Protein AF-A0A2A9N5U0-F1 (afdb_monomer_lite)

Secondary structure (DSSP, 8-state):
-PPPP---TT-S----HHHHHHH--EEETTTTEEE---------------GGGS---------

Radius of gyration: 22.6 Å; chains: 1; bounding box: 25×32×71 Å

pLDDT: mean 74.18, std 18.38, range [37.72, 96.75]

Foldseek 3Di:
DDDDDDDPDPDPDDDDPVNCVQQVWDADPVVRDTHSPGDPPPPPVPVPPPPVPDPDPPDDDDD

Sequence (63 aa):
MEPLVTNLGDKELILGHDWLIMHNPLINWKTGEVKFDWCPTDVEEELDLPDEYTPATKEQQAK

Organism: NCBI:txid703135

Structure (mmCIF, N/CA/C/O backbone):
data_AF-A0A2A9N5U0-F1
#
_entry.id   AF-A0A2A9N5U0-F1
#
loop_
_atom_site.group_PDB
_atom_site.id
_atom_site.type_symbol
_atom_site.label_atom_id
_atom_site.label_alt_id
_atom_site.label_comp_id
_atom_site.label_asym_id
_atom_site.label_entity_id
_atom_site.label_seq_id
_atom_site.pdbx_PDB_ins_code
_atom_site.Cartn_x
_atom_site.Cartn_y
_atom_site.Cartn_z
_atom_site.occupancy
_atom_site.B_iso_or_equiv
_atom_site.auth_seq_id
_atom_site.auth_comp_id
_atom_site.auth_asym_id
_atom_site.auth_atom_id
_atom_site.pdbx_PDB_model_num
ATOM 1 N N . MET A 1 1 ? -0.742 -20.913 -16.399 1.00 66.75 1 MET A N 1
ATOM 2 C CA . MET A 1 1 ? -0.489 -20.248 -15.107 1.00 66.75 1 MET A CA 1
ATOM 3 C C . MET A 1 1 ? -1.677 -20.573 -14.225 1.00 66.75 1 MET A C 1
ATOM 5 O O . MET A 1 1 ? -2.794 -20.292 -14.636 1.00 66.75 1 MET A O 1
ATOM 9 N N . GLU A 1 2 ? -1.461 -21.272 -13.115 1.00 77.94 2 GLU A N 1
ATOM 10 C CA . GLU A 1 2 ? -2.534 -21.604 -12.171 1.00 77.94 2 GLU A CA 1
ATOM 11 C C . GLU A 1 2 ? -2.649 -20.477 -11.133 1.00 77.94 2 GLU A C 1
ATOM 13 O O . GLU A 1 2 ? -1.614 -19.991 -10.667 1.00 77.94 2 GLU A O 1
ATOM 18 N N . PRO A 1 3 ? -3.863 -20.010 -10.793 1.00 77.12 3 PRO A N 1
ATOM 19 C CA . PRO A 1 3 ? -4.039 -18.958 -9.800 1.00 77.12 3 PRO A CA 1
ATOM 20 C C . PRO A 1 3 ? -3.726 -19.489 -8.397 1.00 77.12 3 PRO A C 1
ATOM 22 O O . PRO A 1 3 ? -4.252 -20.520 -7.978 1.00 77.12 3 PRO A O 1
ATOM 25 N N . LEU A 1 4 ? -2.897 -18.761 -7.647 1.00 82.69 4 LEU A N 1
ATOM 26 C CA . LEU A 1 4 ? -2.647 -19.053 -6.239 1.00 82.69 4 LEU A CA 1
ATOM 27 C C . LEU A 1 4 ? -3.746 -18.395 -5.394 1.00 82.69 4 LEU A C 1
ATOM 29 O O . LEU A 1 4 ? -3.889 -17.173 -5.404 1.00 82.69 4 LEU A O 1
ATOM 33 N N . VAL A 1 5 ? -4.525 -19.198 -4.669 1.00 85.50 5 VAL A N 1
ATOM 34 C CA . VAL A 1 5 ? -5.584 -18.707 -3.775 1.00 85.50 5 VAL A CA 1
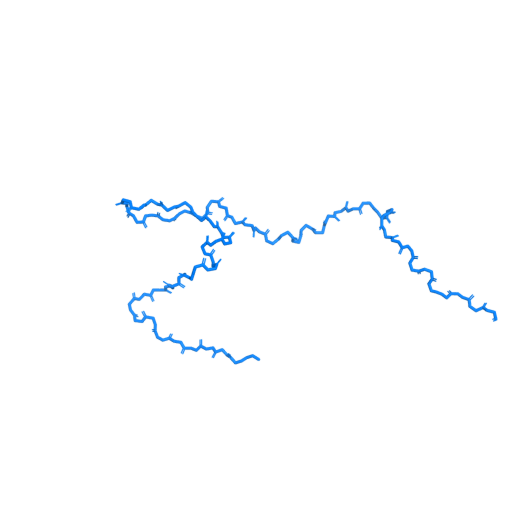ATOM 35 C C . VAL A 1 5 ? -5.099 -18.797 -2.332 1.00 85.50 5 VAL A C 1
ATOM 37 O O . VAL A 1 5 ? -4.756 -19.876 -1.854 1.00 85.50 5 VAL A O 1
ATOM 40 N N . THR A 1 6 ? -5.105 -17.663 -1.635 1.00 89.12 6 THR A N 1
ATOM 41 C CA . THR A 1 6 ? -4.743 -17.542 -0.216 1.00 89.12 6 THR A CA 1
ATOM 42 C C . THR A 1 6 ? -5.882 -16.866 0.538 1.00 89.12 6 THR A C 1
ATOM 44 O O . THR A 1 6 ? -6.553 -15.990 0.002 1.00 89.12 6 THR A O 1
ATOM 47 N N . ASN A 1 7 ? -6.106 -17.269 1.789 1.00 91.31 7 ASN A N 1
ATOM 48 C CA . ASN A 1 7 ? -7.075 -16.633 2.678 1.00 91.31 7 ASN A CA 1
ATOM 49 C C . ASN A 1 7 ? -6.455 -15.383 3.334 1.00 91.31 7 ASN A C 1
ATOM 51 O O . ASN A 1 7 ? -5.429 -15.497 4.003 1.00 91.31 7 ASN A O 1
ATOM 55 N N . LEU A 1 8 ? -7.078 -14.213 3.156 1.00 91.56 8 LEU A N 1
ATOM 56 C CA . LEU A 1 8 ? -6.627 -12.935 3.728 1.00 91.56 8 LEU A CA 1
ATOM 57 C C . LEU A 1 8 ? -7.168 -12.670 5.150 1.00 91.56 8 LEU A C 1
ATOM 59 O O . LEU A 1 8 ? -6.767 -11.699 5.792 1.00 91.56 8 LEU A O 1
ATOM 63 N N . GLY A 1 9 ? -8.061 -13.518 5.664 1.00 92.88 9 GLY A N 1
ATOM 64 C CA . GLY A 1 9 ? -8.708 -13.322 6.958 1.00 92.88 9 GLY A CA 1
ATOM 65 C C . GLY A 1 9 ? -9.678 -12.141 6.938 1.00 92.88 9 GLY A C 1
ATOM 66 O O . GLY A 1 9 ? -10.630 -12.127 6.166 1.00 92.88 9 GLY A O 1
ATOM 67 N N . ASP A 1 10 ? -9.444 -11.163 7.809 1.00 94.00 10 ASP A N 1
ATOM 68 C CA . ASP A 1 10 ? -10.235 -9.934 7.948 1.00 94.00 10 ASP A CA 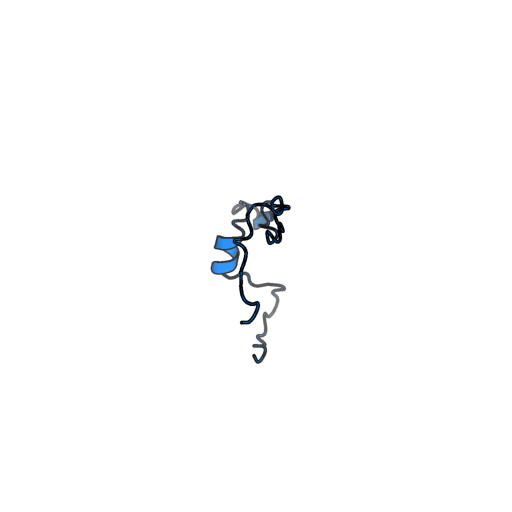1
ATOM 69 C C . ASP A 1 10 ? -9.743 -8.788 7.045 1.00 94.00 10 ASP A C 1
ATOM 71 O O . ASP A 1 10 ? -10.244 -7.667 7.134 1.00 94.00 10 ASP A O 1
ATOM 75 N N . LYS A 1 11 ? -8.727 -9.038 6.211 1.00 89.19 11 LYS A N 1
ATOM 76 C CA . LYS A 1 11 ? -8.136 -8.039 5.318 1.00 89.19 11 LYS A CA 1
ATOM 77 C C . LYS A 1 11 ? -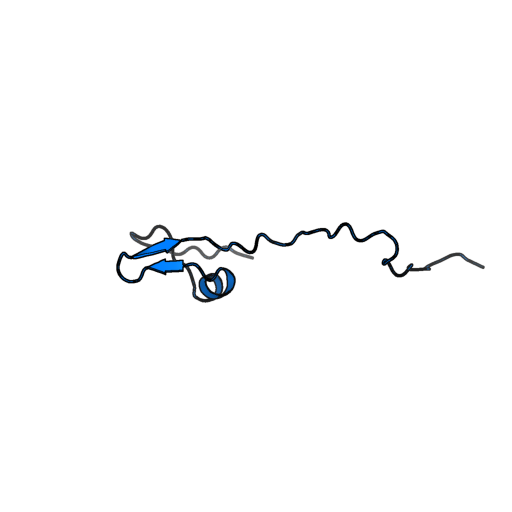8.737 -8.140 3.924 1.00 89.19 11 LYS A C 1
ATOM 79 O O . LYS A 1 11 ? -8.871 -9.223 3.368 1.00 89.19 11 LYS A O 1
ATOM 84 N N . GLU A 1 12 ? -9.032 -6.985 3.344 1.00 86.06 12 GLU A N 1
ATOM 85 C CA . GLU A 1 12 ? -9.561 -6.891 1.981 1.00 86.06 12 GLU A CA 1
ATOM 86 C C . GLU A 1 12 ? -8.449 -6.970 0.924 1.00 86.06 12 GLU A C 1
ATOM 88 O O . GLU A 1 12 ? -8.671 -7.476 -0.172 1.00 86.06 12 GLU A O 1
ATOM 93 N N . LEU A 1 13 ? -7.239 -6.498 1.253 1.00 87.19 13 LEU A N 1
ATOM 94 C CA . LEU A 1 13 ? -6.114 -6.409 0.323 1.00 87.19 13 LEU A CA 1
ATOM 95 C C . LEU A 1 13 ? -4.770 -6.435 1.064 1.00 87.19 13 LEU A C 1
ATOM 97 O O . LEU A 1 13 ? -4.625 -5.839 2.132 1.00 87.19 13 LEU A O 1
ATOM 101 N N . ILE A 1 14 ? -3.771 -7.091 0.468 1.00 88.81 14 ILE A N 1
ATOM 102 C CA . ILE A 1 14 ? -2.365 -7.017 0.883 1.00 88.81 14 ILE A CA 1
ATOM 103 C C . ILE A 1 14 ? -1.561 -6.507 -0.309 1.00 88.81 14 ILE A C 1
ATOM 105 O O . ILE A 1 14 ? -1.559 -7.125 -1.371 1.00 88.81 14 ILE A O 1
ATOM 109 N N . LEU A 1 15 ? -0.870 -5.385 -0.121 1.00 89.00 15 LEU A N 1
ATOM 110 C CA . LEU A 1 15 ? 0.022 -4.814 -1.123 1.00 89.00 15 LEU A CA 1
ATOM 111 C C . LEU A 1 15 ? 1.460 -5.225 -0.810 1.00 89.00 15 LEU A C 1
ATOM 113 O O . LEU A 1 15 ? 1.948 -5.031 0.303 1.00 89.00 15 LEU A O 1
ATOM 117 N N . GLY A 1 16 ? 2.118 -5.828 -1.798 1.00 90.56 16 GLY A N 1
ATOM 118 C CA . GLY A 1 16 ? 3.520 -6.218 -1.707 1.00 90.56 16 GLY A CA 1
ATOM 119 C C . GLY A 1 16 ? 4.473 -5.035 -1.876 1.00 90.56 16 GLY A C 1
ATOM 120 O O . GLY A 1 16 ? 4.091 -3.949 -2.308 1.00 90.56 16 GLY A O 1
ATOM 121 N N . HIS A 1 17 ? 5.748 -5.274 -1.577 1.00 90.94 17 HIS A N 1
ATOM 122 C CA . HIS A 1 17 ? 6.800 -4.267 -1.706 1.00 90.94 17 HIS A CA 1
ATOM 123 C C . HIS A 1 17 ? 7.017 -3.812 -3.157 1.00 90.94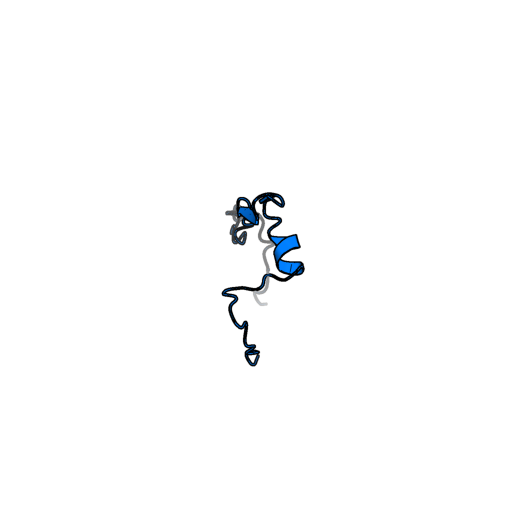 17 HIS A C 1
ATOM 125 O O . HIS A 1 17 ? 7.166 -2.621 -3.407 1.00 90.94 17 HIS A O 1
ATOM 131 N N . ASP A 1 18 ? 6.959 -4.738 -4.116 1.00 89.50 18 ASP A N 1
ATOM 132 C CA . ASP A 1 18 ? 7.149 -4.428 -5.539 1.00 89.50 18 ASP A CA 1
ATOM 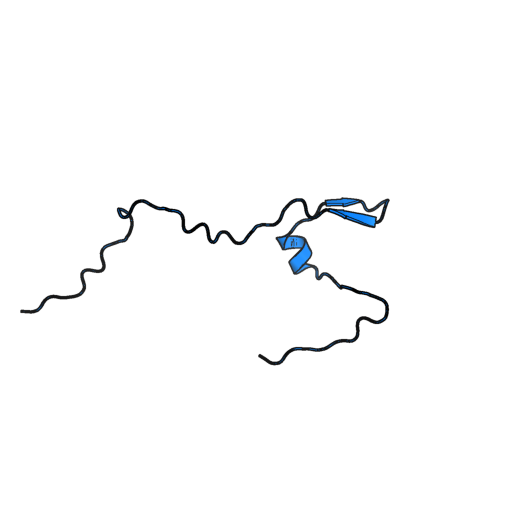133 C C . ASP A 1 18 ? 6.082 -3.453 -6.052 1.00 89.50 18 ASP A C 1
ATOM 135 O O . ASP A 1 18 ? 6.388 -2.498 -6.765 1.00 89.50 18 ASP A O 1
ATOM 139 N N . TRP A 1 19 ? 4.836 -3.644 -5.608 1.00 88.38 19 TRP A N 1
ATOM 140 C CA . TRP A 1 19 ? 3.732 -2.739 -5.916 1.00 88.38 19 TRP A CA 1
ATOM 141 C C . TRP A 1 19 ? 3.979 -1.340 -5.323 1.00 88.38 19 TRP A C 1
ATOM 143 O O . TRP A 1 19 ? 3.791 -0.334 -6.006 1.00 88.38 19 TRP A O 1
ATOM 153 N N . LEU A 1 20 ? 4.470 -1.261 -4.079 1.00 88.62 20 LEU A N 1
ATOM 154 C CA . LEU A 1 20 ? 4.792 0.013 -3.423 1.00 88.62 20 LEU A CA 1
ATOM 155 C C . LEU A 1 20 ? 5.923 0.770 -4.127 1.00 88.62 20 LEU A C 1
ATOM 157 O O . LEU A 1 20 ? 5.842 1.990 -4.233 1.00 88.62 20 LEU A O 1
ATOM 161 N N . ILE A 1 21 ? 6.953 0.075 -4.619 1.00 87.88 21 ILE A N 1
ATOM 162 C CA . ILE A 1 21 ? 8.036 0.704 -5.390 1.00 87.88 21 ILE A CA 1
ATOM 163 C C . ILE A 1 21 ? 7.494 1.287 -6.697 1.00 87.88 21 ILE A C 1
ATOM 165 O O . ILE A 1 21 ? 7.820 2.421 -7.040 1.00 87.88 21 ILE A O 1
ATOM 169 N N . MET A 1 22 ? 6.684 0.512 -7.421 1.00 86.06 22 MET A N 1
ATOM 170 C CA . MET A 1 22 ? 6.175 0.896 -8.738 1.00 86.06 22 MET A CA 1
ATOM 171 C C . MET A 1 22 ? 5.262 2.121 -8.670 1.00 86.06 22 MET A C 1
ATOM 173 O O . MET A 1 22 ? 5.391 3.035 -9.481 1.00 86.06 22 MET A O 1
ATOM 177 N N . HIS A 1 23 ? 4.349 2.140 -7.701 1.00 85.75 23 HIS A N 1
ATOM 178 C CA . HIS A 1 23 ? 3.332 3.186 -7.601 1.00 85.75 23 HIS A CA 1
ATOM 179 C C . HIS A 1 23 ? 3.717 4.332 -6.662 1.00 85.75 23 HIS A C 1
ATOM 181 O O . HIS A 1 23 ? 3.123 5.402 -6.749 1.00 85.75 23 HIS A O 1
ATOM 187 N N . ASN A 1 24 ? 4.694 4.123 -5.771 1.00 89.00 24 ASN A N 1
ATOM 188 C CA . ASN A 1 24 ? 5.219 5.109 -4.821 1.00 89.00 24 ASN A CA 1
ATOM 189 C C . ASN A 1 24 ? 4.134 6.040 -4.224 1.00 89.00 24 ASN A C 1
ATOM 191 O O . ASN A 1 24 ? 4.217 7.265 -4.368 1.00 89.00 24 ASN A O 1
ATOM 195 N N . PRO A 1 25 ? 3.079 5.479 -3.600 1.00 91.25 25 PRO A N 1
ATOM 196 C CA . PRO A 1 25 ? 1.954 6.268 -3.115 1.00 91.25 25 PRO A CA 1
ATOM 197 C C . PRO A 1 25 ? 2.374 7.188 -1.965 1.00 91.25 25 PRO A C 1
ATOM 199 O O . PRO A 1 25 ? 3.318 6.907 -1.220 1.00 91.25 25 PRO A O 1
ATOM 202 N N . LEU A 1 26 ? 1.612 8.258 -1.741 1.00 92.12 26 LEU A N 1
ATOM 203 C CA . LEU A 1 26 ? 1.799 9.084 -0.552 1.00 92.12 26 LEU A CA 1
ATOM 204 C C . LEU A 1 26 ? 1.146 8.402 0.651 1.00 92.12 26 LEU A C 1
ATOM 206 O O . LEU A 1 26 ? -0.070 8.228 0.701 1.00 92.12 26 LEU A O 1
ATOM 210 N N . ILE A 1 27 ? 1.961 8.040 1.642 1.00 91.81 27 ILE A N 1
ATOM 211 C CA . ILE A 1 27 ? 1.503 7.386 2.871 1.00 91.81 27 ILE A CA 1
ATOM 212 C C . ILE A 1 27 ? 1.631 8.355 4.042 1.00 91.81 27 ILE A C 1
ATOM 214 O O . ILE A 1 27 ? 2.730 8.778 4.414 1.00 91.81 27 ILE A O 1
ATOM 218 N N . ASN A 1 28 ? 0.504 8.678 4.672 1.00 94.81 28 ASN A N 1
ATOM 219 C CA . ASN A 1 28 ? 0.490 9.375 5.947 1.00 94.81 28 ASN A CA 1
ATOM 220 C C . ASN A 1 28 ? 0.594 8.361 7.090 1.00 94.81 28 ASN A C 1
ATOM 222 O O . ASN A 1 28 ? -0.405 7.847 7.588 1.00 94.81 28 ASN A O 1
ATOM 226 N N . TRP A 1 29 ? 1.814 8.123 7.567 1.00 94.00 29 TRP A N 1
ATOM 227 C CA . TRP A 1 29 ? 2.090 7.172 8.651 1.00 94.00 29 TRP A CA 1
ATOM 228 C C . TRP A 1 29 ? 1.436 7.518 9.995 1.00 94.00 29 TRP A C 1
ATOM 230 O O . TRP A 1 29 ? 1.344 6.658 10.867 1.00 94.00 29 TRP A O 1
ATOM 240 N N . LYS A 1 30 ? 0.983 8.764 10.190 1.00 96.75 30 LYS A N 1
ATOM 241 C CA . LYS A 1 30 ? 0.309 9.189 11.424 1.00 96.75 30 LYS A CA 1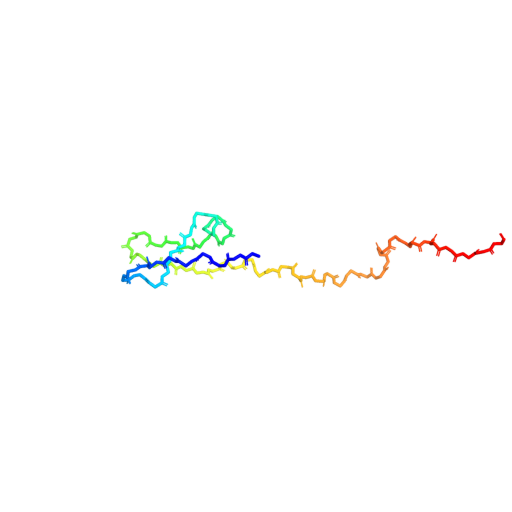
ATOM 242 C C . LYS A 1 30 ? -1.180 8.843 11.416 1.00 96.75 30 LYS A C 1
ATOM 244 O O . LYS A 1 30 ? -1.720 8.521 12.469 1.00 96.75 30 LYS A O 1
ATOM 249 N N . THR A 1 31 ? -1.844 8.952 10.265 1.00 96.69 31 THR A N 1
ATOM 250 C CA . THR A 1 31 ? -3.288 8.681 10.128 1.00 96.69 31 THR A CA 1
ATOM 251 C C . THR A 1 31 ? -3.589 7.312 9.523 1.00 96.69 31 THR A C 1
ATOM 253 O O . THR A 1 31 ? -4.709 6.833 9.662 1.00 96.69 31 THR A O 1
ATOM 256 N N . GLY A 1 32 ? -2.611 6.687 8.865 1.00 90.12 32 GLY A N 1
ATOM 257 C CA . GLY A 1 32 ? -2.798 5.467 8.080 1.00 90.12 32 GLY A CA 1
ATOM 258 C C . GLY A 1 32 ? -3.428 5.708 6.704 1.00 90.12 32 GLY A C 1
ATOM 259 O O . GLY A 1 32 ? -3.816 4.753 6.042 1.00 90.12 32 GLY A O 1
ATOM 260 N N . GLU A 1 33 ? -3.551 6.964 6.268 1.00 92.50 33 GLU A N 1
ATOM 261 C CA . GLU A 1 33 ? -4.119 7.302 4.961 1.00 92.50 33 GLU A CA 1
ATOM 262 C C . GLU A 1 33 ? -3.102 7.035 3.844 1.00 92.50 33 GLU A C 1
ATOM 264 O O . GLU A 1 33 ? -1.937 7.427 3.948 1.00 92.50 33 GLU A O 1
ATOM 269 N N . VAL A 1 34 ? -3.556 6.396 2.766 1.00 89.56 34 VAL A N 1
ATOM 270 C CA . VAL A 1 34 ? -2.762 6.121 1.563 1.00 89.56 34 VAL A CA 1
ATOM 271 C C . VAL A 1 34 ? -3.421 6.818 0.383 1.00 89.56 34 VAL A C 1
ATOM 273 O O . VAL A 1 34 ? -4.614 6.626 0.140 1.00 89.56 34 VAL A O 1
ATOM 276 N N . LYS A 1 35 ? -2.648 7.621 -0.347 1.00 90.25 35 LYS A N 1
ATOM 277 C CA . LYS A 1 35 ? -3.105 8.339 -1.536 1.00 90.25 35 LYS A CA 1
ATOM 278 C C . LYS A 1 35 ? -2.375 7.855 -2.782 1.00 90.25 35 LYS A C 1
ATOM 280 O O . LYS A 1 35 ? -1.145 7.804 -2.821 1.00 90.25 35 LYS A O 1
ATOM 285 N N . PHE A 1 36 ? -3.158 7.507 -3.795 1.00 85.19 36 PHE A N 1
ATOM 286 C CA . PHE A 1 36 ? -2.704 6.970 -5.077 1.00 85.19 36 PHE A CA 1
ATOM 287 C C . PHE A 1 36 ? -2.592 8.107 -6.096 1.00 85.19 36 PHE A C 1
ATOM 289 O O . PHE A 1 36 ? -3.305 8.144 -7.094 1.00 85.19 36 PHE A O 1
ATOM 296 N N . ASP A 1 37 ? -1.731 9.076 -5.796 1.00 76.56 37 ASP A N 1
ATOM 297 C CA . ASP A 1 37 ? -1.636 10.321 -6.573 1.00 76.56 37 ASP A CA 1
ATOM 298 C C . ASP A 1 37 ? -0.797 10.151 -7.848 1.00 76.56 37 ASP A C 1
ATOM 300 O O . ASP A 1 37 ? -0.872 10.960 -8.772 1.00 76.56 37 ASP A O 1
ATOM 304 N N . TRP A 1 38 ? -0.009 9.076 -7.897 1.00 69.50 38 TRP A N 1
ATOM 305 C CA . TRP A 1 38 ? 0.790 8.656 -9.036 1.00 69.50 38 TRP A CA 1
ATOM 306 C C . TRP A 1 38 ? 0.395 7.234 -9.413 1.00 69.50 38 TRP A C 1
ATOM 308 O O . TRP A 1 38 ? 0.748 6.261 -8.751 1.00 69.50 38 TRP A O 1
ATOM 318 N N . CYS A 1 39 ? -0.358 7.114 -10.497 1.00 67.88 39 CYS A N 1
ATOM 319 C CA . CYS A 1 39 ? -0.391 5.877 -11.248 1.00 67.88 39 CYS A CA 1
ATOM 320 C C . CYS A 1 39 ? 0.466 6.130 -12.486 1.00 67.88 39 CYS A C 1
ATOM 322 O O . CYS A 1 39 ? 0.115 7.028 -13.257 1.00 67.88 39 CYS A O 1
ATOM 324 N N . PRO A 1 40 ? 1.573 5.399 -12.701 1.00 63.91 40 PRO A N 1
ATOM 325 C CA . PRO A 1 40 ? 2.041 5.209 -14.056 1.00 63.91 40 PRO A CA 1
ATOM 326 C C . PRO A 1 40 ? 0.922 4.432 -14.747 1.00 63.91 40 PRO A C 1
ATOM 328 O O . PRO A 1 40 ? 0.876 3.209 -14.688 1.00 63.91 40 PRO A O 1
ATOM 331 N N . THR A 1 41 ? -0.062 5.146 -15.300 1.00 61.75 41 THR A N 1
ATOM 332 C CA . THR A 1 41 ? -0.918 4.572 -16.331 1.00 61.75 41 THR A CA 1
ATOM 333 C C . THR A 1 41 ? 0.056 3.983 -17.327 1.00 61.75 41 THR A C 1
ATOM 335 O O . THR A 1 41 ? 0.984 4.698 -17.721 1.00 61.75 41 THR A O 1
ATOM 338 N N . ASP A 1 42 ? -0.089 2.695 -17.637 1.00 52.09 42 ASP A N 1
ATOM 339 C CA . ASP A 1 42 ? 0.686 2.057 -18.686 1.00 52.09 42 ASP A CA 1
ATOM 340 C C . ASP A 1 42 ? 0.740 3.041 -19.847 1.00 52.09 42 ASP A C 1
ATOM 342 O O . ASP A 1 42 ? -0.288 3.415 -20.417 1.00 52.09 42 ASP A O 1
ATOM 346 N N . VAL A 1 43 ? 1.938 3.554 -20.117 1.00 53.03 43 VAL A N 1
ATOM 347 C CA . VAL A 1 43 ? 2.229 4.254 -21.355 1.00 53.03 43 VAL A CA 1
ATOM 348 C C . VAL A 1 43 ? 2.169 3.184 -22.444 1.00 53.03 43 VAL A C 1
ATOM 350 O O . VAL A 1 43 ? 3.176 2.796 -23.016 1.00 53.03 43 VAL A O 1
ATOM 353 N N . GLU A 1 44 ? 0.956 2.735 -22.756 1.00 54.25 44 GLU A N 1
ATOM 354 C CA . GLU A 1 44 ? 0.505 2.622 -24.136 1.00 54.25 44 GLU A CA 1
ATOM 355 C C . GLU A 1 44 ? 0.200 4.043 -24.633 1.00 54.25 44 GLU A C 1
ATOM 357 O O . GLU A 1 44 ? -0.845 4.340 -25.200 1.00 54.25 44 GLU A O 1
ATOM 362 N N . GLU A 1 45 ? 1.136 4.966 -24.410 1.00 52.62 45 GLU A N 1
ATOM 363 C CA . GLU A 1 45 ? 1.348 5.996 -25.397 1.00 52.62 45 GLU A CA 1
ATOM 364 C C . GLU A 1 45 ? 1.922 5.201 -26.573 1.00 52.62 45 GLU A C 1
ATOM 366 O O . GLU A 1 45 ? 3.132 4.982 -26.682 1.00 52.62 45 GLU A O 1
ATOM 371 N N . GLU A 1 46 ? 1.033 4.685 -27.431 1.00 58.69 46 GLU A N 1
ATOM 372 C CA . GLU A 1 46 ? 1.313 4.714 -28.859 1.00 58.69 46 GLU A CA 1
ATOM 373 C C . GLU A 1 46 ? 1.669 6.178 -29.102 1.00 58.69 46 GLU A C 1
ATOM 375 O O . GLU A 1 46 ? 0.811 7.042 -29.259 1.00 58.69 46 GLU A O 1
ATOM 380 N N . LEU A 1 47 ? 2.952 6.498 -28.926 1.00 60.62 47 LEU A N 1
ATOM 381 C CA . LEU A 1 47 ? 3.485 7.763 -29.354 1.00 60.62 47 LEU A CA 1
ATOM 382 C C . LEU A 1 47 ? 3.056 7.807 -30.813 1.00 60.62 47 LEU A C 1
ATOM 384 O O . LEU A 1 47 ? 3.485 6.943 -31.583 1.00 60.62 47 LEU A O 1
ATOM 388 N N . ASP A 1 48 ? 2.189 8.759 -31.163 1.00 60.06 48 ASP A N 1
ATOM 389 C CA . ASP A 1 48 ? 1.905 9.156 -32.540 1.00 60.06 48 ASP A CA 1
ATOM 390 C C . ASP A 1 48 ? 3.220 9.708 -33.117 1.00 60.06 48 ASP A C 1
ATOM 392 O O . ASP A 1 48 ? 3.400 10.906 -33.353 1.00 60.06 48 ASP A O 1
ATOM 396 N N . LEU A 1 49 ? 4.221 8.838 -33.240 1.00 68.50 49 LEU A N 1
ATOM 397 C CA . LEU A 1 49 ? 5.468 9.127 -33.893 1.00 68.50 49 LEU A CA 1
ATOM 398 C C . LEU A 1 49 ? 5.091 9.295 -35.358 1.00 68.50 49 LEU A C 1
ATOM 400 O O . LEU A 1 49 ? 4.444 8.409 -35.920 1.00 68.50 49 LEU A O 1
ATOM 404 N N . PRO A 1 50 ? 5.473 10.410 -35.995 1.00 63.16 50 PRO A N 1
ATOM 405 C CA . PRO A 1 50 ? 5.281 10.534 -37.426 1.00 63.16 50 PRO A CA 1
ATOM 406 C C . PRO A 1 50 ? 5.934 9.325 -38.107 1.00 63.16 50 PRO A C 1
ATOM 408 O O . PRO A 1 50 ? 7.039 8.926 -37.726 1.00 63.16 50 PRO A O 1
ATOM 411 N N . ASP A 1 51 ? 5.252 8.771 -39.116 1.00 57.66 51 ASP A N 1
ATOM 412 C CA . ASP A 1 51 ? 5.590 7.547 -39.875 1.00 57.66 51 ASP A CA 1
ATOM 413 C C . ASP A 1 51 ? 7.047 7.462 -40.384 1.00 57.66 51 ASP A C 1
ATOM 415 O O . ASP A 1 51 ? 7.503 6.432 -40.881 1.00 57.66 51 ASP A O 1
ATOM 419 N N . GLU A 1 52 ? 7.800 8.550 -40.264 1.00 55.78 52 GLU A N 1
ATOM 420 C CA . GLU A 1 52 ? 9.172 8.723 -40.713 1.00 55.78 52 GLU A CA 1
ATOM 421 C C . GLU A 1 52 ? 10.213 7.885 -39.956 1.00 55.78 52 GLU A C 1
ATOM 423 O O . GLU A 1 52 ? 11.323 7.729 -40.466 1.00 55.78 52 GLU A O 1
ATOM 428 N N . TYR A 1 53 ? 9.899 7.326 -38.777 1.00 59.72 53 TYR A N 1
ATOM 429 C CA . TYR A 1 53 ? 10.884 6.568 -37.984 1.00 59.72 53 TYR A CA 1
ATOM 430 C C . TYR A 1 53 ? 10.731 5.038 -38.015 1.00 59.72 53 TYR A C 1
ATOM 432 O O . TYR A 1 53 ? 11.471 4.333 -37.328 1.00 59.72 53 TYR A O 1
ATOM 440 N N . THR A 1 54 ? 9.861 4.465 -38.850 1.00 54.31 54 THR A N 1
ATOM 441 C CA . THR A 1 54 ? 9.964 3.018 -39.107 1.00 54.31 54 THR A CA 1
ATOM 442 C C . THR A 1 54 ? 11.149 2.752 -40.053 1.00 54.31 54 THR A C 1
ATOM 444 O O . THR A 1 54 ? 11.146 3.226 -41.193 1.00 54.31 54 THR A O 1
ATOM 447 N N . PRO A 1 55 ? 12.210 2.020 -39.644 1.00 43.41 55 PRO A N 1
ATOM 448 C CA . PRO A 1 55 ? 13.230 1.608 -40.593 1.00 43.41 55 PRO A CA 1
ATOM 449 C C . PRO A 1 55 ? 12.574 0.609 -41.541 1.00 43.41 55 PRO A C 1
ATOM 451 O O . PRO A 1 55 ? 12.231 -0.501 -41.142 1.00 43.41 55 PRO A O 1
ATOM 454 N N . ALA A 1 56 ? 12.367 1.032 -42.789 1.00 46.75 56 ALA A N 1
ATOM 455 C CA . ALA A 1 56 ? 11.779 0.216 -43.837 1.00 46.75 56 ALA A CA 1
ATOM 456 C C . ALA A 1 56 ? 12.440 -1.171 -43.875 1.00 46.75 56 ALA A C 1
ATOM 458 O O . ALA A 1 56 ? 13.574 -1.325 -44.341 1.00 46.75 56 ALA A O 1
ATOM 459 N N . THR A 1 57 ? 11.707 -2.194 -43.438 1.00 43.34 57 THR A N 1
ATOM 460 C CA . THR A 1 57 ? 11.964 -3.584 -43.799 1.00 43.34 57 THR A CA 1
ATOM 461 C C . THR A 1 57 ? 11.739 -3.704 -45.299 1.00 43.34 57 THR A C 1
ATOM 463 O O . THR A 1 57 ? 10.654 -4.016 -45.781 1.00 43.34 57 THR A O 1
ATOM 466 N N . LYS A 1 58 ? 12.786 -3.427 -46.079 1.00 42.44 58 LYS A N 1
ATOM 467 C CA . LYS A 1 58 ? 12.843 -3.855 -47.475 1.00 42.44 58 LYS A CA 1
ATOM 468 C C . LYS A 1 58 ? 13.188 -5.336 -47.508 1.00 42.44 58 LYS A C 1
ATOM 470 O O . LYS A 1 58 ? 14.308 -5.715 -47.837 1.00 42.44 58 LYS A O 1
ATOM 475 N N . GLU A 1 59 ? 12.200 -6.163 -47.191 1.00 50.44 59 GLU A N 1
ATOM 476 C CA . GLU A 1 59 ? 12.149 -7.518 -47.712 1.00 50.44 59 GLU A CA 1
ATOM 477 C C . GLU A 1 59 ? 11.272 -7.550 -48.968 1.00 50.44 59 GLU A C 1
ATOM 479 O O . GLU A 1 59 ? 10.106 -7.173 -48.959 1.00 50.44 59 GLU A O 1
ATOM 484 N N . GLN A 1 60 ? 11.907 -8.057 -50.029 1.00 43.22 60 GLN A N 1
ATOM 485 C CA . GLN A 1 60 ? 11.346 -8.657 -51.240 1.00 43.22 60 GLN A CA 1
ATOM 486 C C . GLN A 1 60 ? 10.872 -7.722 -52.363 1.00 43.22 60 GLN A C 1
ATOM 488 O O . GLN A 1 60 ? 9.816 -7.104 -52.308 1.00 43.22 60 GLN A O 1
ATOM 493 N N . GLN A 1 61 ? 11.593 -7.797 -53.489 1.00 37.72 61 GLN A N 1
ATOM 494 C CA . GLN A 1 61 ? 11.006 -8.367 -54.705 1.00 37.72 61 GLN A CA 1
ATOM 495 C C . GLN A 1 61 ? 12.085 -8.918 -55.653 1.00 37.72 61 GLN A C 1
ATOM 497 O O . GLN A 1 61 ? 12.977 -8.210 -56.109 1.00 37.72 61 GLN A O 1
ATOM 502 N N . ALA A 1 62 ? 11.967 -10.231 -55.854 1.00 44.03 62 ALA A N 1
ATOM 503 C CA . ALA A 1 62 ? 12.396 -11.088 -56.954 1.00 44.03 62 ALA A CA 1
ATOM 504 C C . ALA A 1 62 ? 13.220 -10.485 -58.110 1.00 44.03 62 ALA A C 1
ATOM 506 O O . ALA A 1 62 ? 12.771 -9.587 -58.824 1.00 44.03 62 ALA A O 1
ATOM 507 N N . LYS A 1 63 ? 14.331 -11.160 -58.419 1.00 40.94 63 LYS A N 1
ATOM 508 C CA . LYS A 1 63 ? 14.671 -11.513 -59.798 1.00 40.94 63 LYS A CA 1
ATOM 509 C C . LYS A 1 63 ? 15.253 -12.919 -59.847 1.00 40.94 63 LYS A C 1
ATOM 511 O O . LYS A 1 63 ? 16.056 -13.234 -58.943 1.00 40.94 63 LYS A O 1
#

InterPro domains:
  IPR021109 Aspartic peptidase domain superfamily [G3DSA:2.40.70.10] (1-51)